Protein AF-A0A7J2JFC3-F1 (afdb_monomer)

Secondary structure (DSSP, 8-state):
---------HHHHHHHHHHPPTT--HHHHHHHHH----GGGGTTSS-HHHHHHHHHHHHHHHHHHHHHHHHHTT-

Mean predicted aligned error: 9.46 Å

Foldseek 3Di:
DDDDDDDDDPVVVVVLVVQDDPPRDSVRSVCVVPDPPPCPVCVVVDDPVRVVVVVVVVVVVVVVVVVVVVVVVVD

pLDDT: mean 91.61, std 8.57, range [60.22, 98.12]

Structure (mmCIF, N/CA/C/O backbone):
data_AF-A0A7J2JFC3-F1
#
_entry.id   AF-A0A7J2JFC3-F1
#
loop_
_ato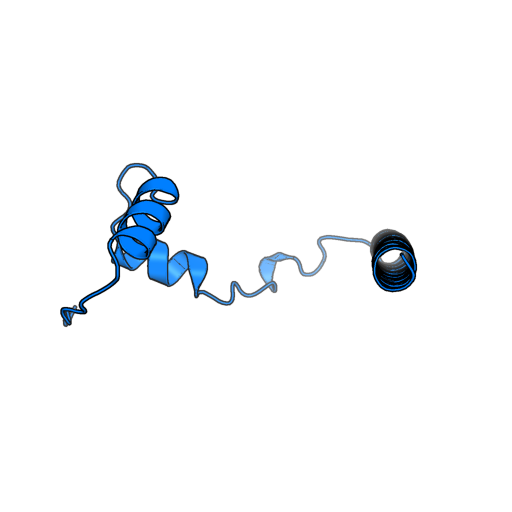m_site.group_PDB
_atom_site.id
_atom_site.type_symbol
_atom_site.label_atom_id
_atom_site.label_alt_id
_atom_site.label_comp_id
_atom_site.label_asym_id
_atom_site.label_entity_id
_atom_site.label_seq_id
_atom_site.pdbx_PDB_ins_code
_atom_site.Cartn_x
_atom_site.Cartn_y
_atom_site.Cartn_z
_atom_site.occupancy
_atom_site.B_iso_or_equiv
_atom_site.auth_seq_id
_atom_site.auth_comp_id
_atom_site.auth_asym_id
_atom_site.auth_atom_id
_atom_site.pdbx_PDB_model_num
ATOM 1 N N . MET A 1 1 ? -11.326 -9.407 19.483 1.00 71.06 1 MET A N 1
ATOM 2 C CA . MET A 1 1 ? -9.872 -9.205 19.288 1.00 71.06 1 MET A CA 1
ATOM 3 C C . MET A 1 1 ? -9.389 -8.165 20.283 1.00 71.06 1 MET A C 1
ATOM 5 O O . MET A 1 1 ? -10.140 -7.226 20.524 1.00 71.06 1 MET A O 1
ATOM 9 N N . PRO A 1 2 ? -8.193 -8.312 20.870 1.00 88.44 2 PRO A N 1
ATOM 10 C CA . PRO A 1 2 ? -7.620 -7.266 21.708 1.00 88.44 2 PRO A CA 1
ATOM 11 C C . PRO A 1 2 ? -7.401 -5.999 20.874 1.00 88.44 2 PRO A C 1
ATOM 13 O O . PRO A 1 2 ? -6.815 -6.055 19.794 1.00 88.44 2 PRO A O 1
ATOM 16 N N . THR A 1 3 ? -7.883 -4.863 21.365 1.00 91.12 3 THR A N 1
ATOM 17 C CA . THR A 1 3 ? -7.708 -3.554 20.728 1.00 91.12 3 THR A CA 1
ATOM 18 C C . THR A 1 3 ? -6.685 -2.738 21.502 1.00 91.12 3 THR A C 1
ATOM 20 O O . THR A 1 3 ? -6.637 -2.792 22.730 1.00 91.12 3 THR A O 1
ATOM 23 N N . ARG A 1 4 ? -5.874 -1.955 20.790 1.00 93.19 4 ARG A N 1
ATOM 24 C CA . ARG A 1 4 ? -4.996 -0.943 21.384 1.00 93.19 4 ARG A CA 1
ATOM 25 C C . ARG A 1 4 ? -5.339 0.414 20.787 1.00 93.19 4 ARG A C 1
ATOM 27 O O . ARG A 1 4 ? -5.568 0.507 19.583 1.00 93.19 4 ARG A O 1
ATOM 34 N N . THR A 1 5 ? -5.349 1.444 21.622 1.00 94.38 5 THR A N 1
ATOM 35 C CA . THR A 1 5 ? -5.537 2.830 21.184 1.00 94.38 5 THR A CA 1
ATOM 36 C C . THR A 1 5 ? -4.179 3.438 20.866 1.00 94.38 5 THR A C 1
ATOM 38 O O . THR A 1 5 ? -3.253 3.332 21.669 1.00 94.38 5 THR A O 1
ATOM 41 N N . ILE A 1 6 ? -4.061 4.071 19.701 1.00 93.50 6 ILE A N 1
ATOM 42 C CA . ILE A 1 6 ? 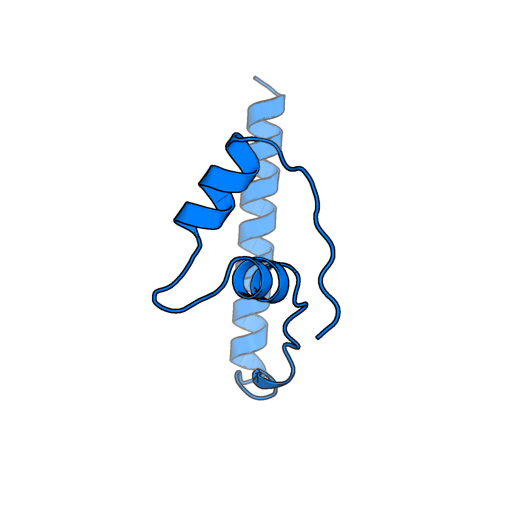-2.881 4.838 19.297 1.00 93.50 6 ILE A CA 1
ATOM 43 C C . ILE A 1 6 ? -3.310 6.259 18.940 1.00 93.50 6 ILE A C 1
ATOM 45 O O . ILE A 1 6 ? -4.367 6.453 18.340 1.00 93.50 6 ILE A O 1
ATOM 49 N N . SER A 1 7 ? -2.484 7.241 19.285 1.00 96.38 7 SER A N 1
ATOM 50 C CA . SER A 1 7 ? -2.653 8.614 18.810 1.00 96.38 7 SER A CA 1
ATOM 51 C C . SER A 1 7 ? -1.917 8.775 17.486 1.00 96.38 7 SER A C 1
ATOM 53 O O . SER A 1 7 ? -0.765 8.364 17.355 1.00 96.38 7 SER A O 1
ATOM 55 N N . ILE A 1 8 ? -2.580 9.375 16.503 1.00 95.94 8 ILE A N 1
ATOM 56 C CA . ILE A 1 8 ? -2.014 9.681 15.186 1.00 95.94 8 ILE A CA 1
ATOM 57 C C . ILE A 1 8 ? -2.210 11.164 14.889 1.00 95.94 8 ILE A C 1
ATOM 59 O O . ILE A 1 8 ? -3.068 11.808 15.490 1.00 95.94 8 ILE A O 1
ATOM 63 N N . SER A 1 9 ? -1.426 11.717 13.964 1.00 98.12 9 SER A N 1
ATOM 64 C CA . SER A 1 9 ? -1.651 13.091 13.518 1.00 98.12 9 SER A CA 1
ATOM 65 C C . SER A 1 9 ? -2.995 13.221 12.794 1.00 98.12 9 SER A C 1
ATOM 67 O O . SER A 1 9 ? -3.460 12.285 12.136 1.00 98.12 9 SER A O 1
ATOM 69 N N . GLU A 1 10 ? -3.582 14.417 12.843 1.00 98.00 10 GLU A N 1
ATOM 70 C CA . GLU A 1 10 ? -4.794 14.751 12.081 1.00 98.00 10 GLU A CA 1
ATOM 71 C C . GLU A 1 10 ? -4.629 14.467 10.584 1.00 98.00 10 GLU A C 1
ATOM 73 O O . GLU A 1 10 ? -5.543 13.995 9.906 1.00 98.00 10 GLU A O 1
ATOM 78 N N . GLU A 1 11 ? -3.431 14.702 10.051 1.00 98.06 11 GLU A N 1
ATOM 79 C CA . GLU A 1 11 ? -3.125 14.387 8.662 1.00 98.06 11 GLU A CA 1
ATOM 80 C C . GLU A 1 11 ? -3.198 12.881 8.380 1.00 98.06 11 GLU A C 1
ATOM 82 O O . GLU A 1 11 ? -3.817 12.475 7.393 1.00 98.06 11 GLU A O 1
ATOM 87 N N . ALA A 1 12 ? -2.618 12.047 9.247 1.00 97.00 12 ALA A N 1
ATOM 88 C CA . ALA A 1 12 ? -2.683 10.597 9.106 1.00 97.00 12 ALA A CA 1
ATOM 89 C C . ALA A 1 12 ? -4.132 10.096 9.189 1.00 97.00 12 ALA A C 1
ATOM 91 O O . ALA A 1 12 ? -4.545 9.286 8.357 1.00 97.00 12 ALA A O 1
ATOM 92 N N . TYR A 1 13 ? -4.928 10.630 10.121 1.00 97.00 13 TYR A N 1
ATOM 93 C CA . TYR A 1 13 ? -6.352 10.312 10.223 1.00 97.00 13 TYR A CA 1
ATOM 94 C C . TYR A 1 13 ? -7.105 10.645 8.928 1.00 97.00 13 TYR A C 1
ATOM 96 O O . TYR A 1 13 ? -7.812 9.790 8.388 1.00 97.00 13 TYR A O 1
ATOM 104 N N . ARG A 1 14 ? -6.918 11.854 8.375 1.00 97.88 14 ARG A N 1
ATOM 105 C CA . ARG A 1 14 ? -7.559 12.263 7.113 1.00 97.88 14 ARG A CA 1
ATOM 106 C C . ARG A 1 14 ? -7.168 11.360 5.946 1.00 97.88 14 ARG A C 1
ATOM 108 O O . ARG A 1 14 ? -8.042 10.964 5.178 1.00 97.88 14 ARG A O 1
ATOM 115 N N . ARG A 1 15 ? -5.886 10.996 5.835 1.00 97.19 15 ARG A N 1
ATOM 116 C CA . ARG A 1 15 ? -5.403 10.066 4.800 1.00 97.19 15 ARG A CA 1
ATOM 117 C C . ARG A 1 15 ? -6.057 8.691 4.936 1.00 97.19 15 ARG A C 1
ATOM 119 O O . ARG A 1 15 ? -6.557 8.159 3.951 1.00 97.19 15 ARG A O 1
ATOM 126 N N . LEU A 1 16 ? -6.121 8.141 6.150 1.00 96.25 16 LEU A N 1
ATOM 127 C CA . LEU A 1 16 ? -6.790 6.861 6.397 1.00 96.25 16 LEU A CA 1
ATOM 128 C C . LEU A 1 16 ? -8.287 6.930 6.080 1.00 96.25 16 LEU A C 1
ATOM 130 O O . LEU A 1 16 ? -8.824 6.003 5.482 1.00 96.25 16 LEU A O 1
ATOM 134 N N . LYS A 1 17 ? -8.954 8.034 6.436 1.00 96.19 17 LYS A N 1
ATOM 135 C CA . LYS A 1 17 ? -10.378 8.250 6.151 1.00 96.19 17 LYS A CA 1
ATOM 136 C C . LYS A 1 17 ? -10.656 8.320 4.649 1.00 96.19 17 LYS A C 1
ATOM 138 O O . LYS A 1 17 ? -11.642 7.749 4.207 1.00 96.19 17 LYS A O 1
ATOM 143 N N . ALA A 1 18 ? -9.787 8.969 3.875 1.00 96.94 18 ALA A N 1
ATOM 144 C CA . ALA A 1 18 ? -9.912 9.043 2.419 1.00 96.94 18 ALA A CA 1
ATOM 145 C C . ALA A 1 18 ? -9.694 7.685 1.725 1.00 96.94 18 ALA A C 1
ATOM 147 O O . ALA A 1 18 ? -10.283 7.423 0.683 1.00 96.94 18 ALA A O 1
ATOM 148 N N . LEU A 1 19 ? -8.860 6.815 2.302 1.00 95.50 19 LEU A N 1
ATOM 149 C CA . LEU A 1 19 ? -8.561 5.481 1.763 1.00 95.50 19 LEU A CA 1
ATOM 150 C C . LEU A 1 19 ? -9.557 4.397 2.195 1.00 95.50 19 LEU A C 1
ATOM 152 O O . LEU A 1 19 ? -9.443 3.255 1.738 1.00 95.50 19 LEU A O 1
ATOM 156 N N . LYS A 1 20 ? -10.479 4.727 3.100 1.00 97.25 20 LYS A N 1
ATOM 157 C CA . LYS A 1 20 ? -11.447 3.808 3.692 1.00 97.25 20 LYS A CA 1
ATOM 158 C C . LYS A 1 20 ? -12.556 3.482 2.695 1.00 97.25 20 LYS A C 1
ATOM 160 O O . LYS A 1 20 ? -13.209 4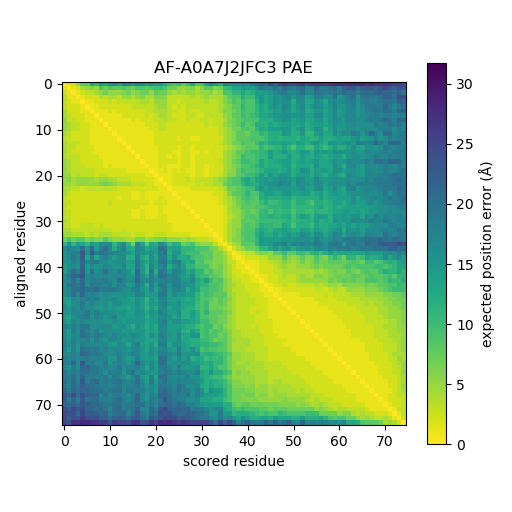.386 2.179 1.00 97.25 20 LYS A O 1
ATOM 165 N N . ARG A 1 21 ? -12.784 2.193 2.452 1.00 96.12 21 ARG A N 1
ATOM 166 C CA . ARG A 1 21 ? -13.904 1.700 1.638 1.00 96.12 21 ARG A CA 1
ATOM 167 C C . ARG A 1 21 ? -15.193 1.639 2.462 1.00 96.12 21 ARG A C 1
ATOM 169 O O . ARG A 1 21 ? -15.157 1.665 3.694 1.00 96.12 21 ARG A O 1
ATOM 176 N N . GLU A 1 22 ? -16.336 1.561 1.787 1.00 94.44 22 GLU A N 1
ATOM 177 C CA . GLU A 1 22 ? -17.633 1.401 2.449 1.00 94.44 22 GLU A CA 1
ATOM 178 C C . GLU A 1 22 ? -17.644 0.134 3.322 1.00 94.44 22 GLU A C 1
ATOM 180 O O . GLU A 1 22 ? -17.172 -0.921 2.905 1.00 94.44 22 GLU A O 1
ATOM 185 N N . GLY A 1 23 ? -18.108 0.262 4.568 1.00 93.56 23 GLY A N 1
ATOM 186 C CA . GLY A 1 23 ? -18.137 -0.835 5.545 1.00 93.56 23 GLY A CA 1
ATOM 187 C C . GLY A 1 23 ? -16.782 -1.249 6.147 1.00 93.56 23 GLY A C 1
ATOM 188 O O . GLY A 1 23 ? -16.762 -2.020 7.100 1.00 93.56 23 GLY A O 1
ATOM 189 N N . GLU A 1 24 ? -15.653 -0.729 5.657 1.00 94.94 24 GLU A N 1
ATOM 190 C CA . GLU A 1 24 ? -14.311 -1.046 6.173 1.00 94.94 24 GLU A CA 1
ATOM 191 C C . GLU A 1 24 ? -14.088 -0.382 7.547 1.00 94.94 24 GLU A C 1
ATOM 193 O O . GLU A 1 24 ? -14.573 0.724 7.766 1.00 94.94 24 GLU A O 1
ATOM 198 N N . SER A 1 25 ? -13.347 -0.973 8.494 1.00 95.69 25 SER A N 1
ATOM 199 C CA . SER A 1 25 ? -12.895 -0.301 9.732 1.00 95.69 25 SER A CA 1
ATOM 200 C C . SER A 1 25 ? -11.542 0.409 9.533 1.00 95.69 25 SER A C 1
ATOM 202 O O . SER A 1 25 ? -10.880 0.237 8.517 1.00 95.69 25 SER A O 1
ATOM 204 N N . PHE A 1 26 ? -11.106 1.271 10.462 1.00 95.06 26 PHE A N 1
ATOM 205 C CA . PHE A 1 26 ? -9.754 1.859 10.352 1.00 95.06 26 PHE A CA 1
ATOM 206 C C . PHE A 1 26 ? -8.657 0.801 10.511 1.00 95.06 26 PHE A C 1
ATOM 208 O O . PHE A 1 26 ? -7.624 0.885 9.850 1.00 95.06 26 PHE A O 1
ATOM 215 N N . SER A 1 27 ? -8.899 -0.209 11.347 1.00 93.69 27 SER A N 1
ATOM 216 C CA . SER A 1 27 ? -8.007 -1.356 11.487 1.00 93.69 27 SER A CA 1
ATOM 217 C C . SER A 1 27 ? -7.890 -2.133 10.176 1.00 93.69 27 SER A C 1
ATOM 219 O O . SER A 1 27 ? -6.779 -2.490 9.801 1.00 93.69 27 SER A O 1
ATOM 221 N N . ASP A 1 28 ? -8.987 -2.305 9.434 1.00 94.44 28 ASP A N 1
ATOM 222 C CA . ASP A 1 28 ? -8.971 -2.993 8.136 1.00 94.44 28 ASP A CA 1
ATOM 223 C C . ASP A 1 28 ? -8.180 -2.211 7.084 1.00 94.44 28 ASP A C 1
ATOM 225 O O . ASP A 1 28 ?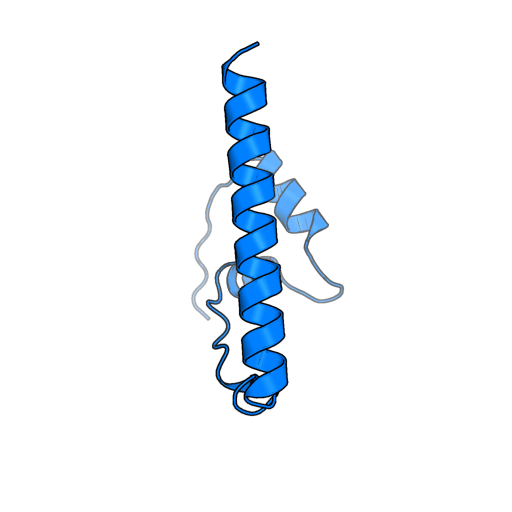 -7.366 -2.800 6.378 1.00 94.44 28 ASP A O 1
ATOM 229 N N . VAL A 1 29 ? -8.323 -0.879 7.038 1.00 95.44 29 VAL A N 1
ATOM 230 C CA . VAL A 1 29 ? -7.505 -0.025 6.157 1.00 95.44 29 VAL A CA 1
ATOM 231 C C . VAL A 1 29 ? -6.019 -0.210 6.466 1.00 95.44 29 VAL A C 1
ATOM 233 O O . VAL A 1 29 ? -5.217 -0.419 5.556 1.00 95.44 29 VAL A O 1
ATOM 236 N N . ILE A 1 30 ? -5.641 -0.152 7.747 1.00 93.12 30 ILE A N 1
ATOM 237 C CA . ILE A 1 30 ? -4.247 -0.318 8.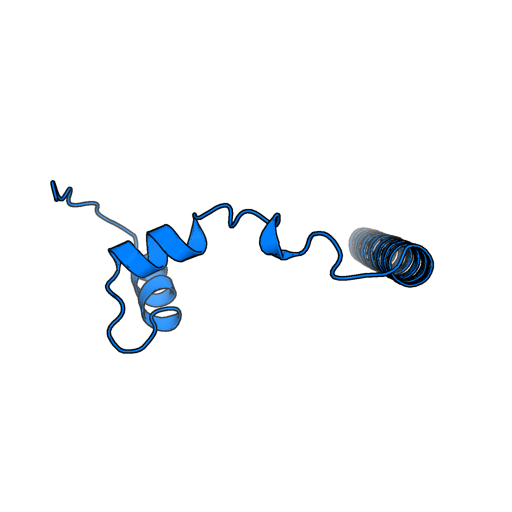177 1.00 93.12 30 ILE A CA 1
ATOM 238 C C . ILE A 1 30 ? -3.740 -1.705 7.783 1.00 93.12 30 ILE A C 1
ATOM 240 O O . ILE A 1 30 ? -2.669 -1.812 7.187 1.00 93.12 30 ILE A O 1
ATOM 244 N N . LEU A 1 31 ? -4.508 -2.760 8.054 1.00 91.94 31 LEU A N 1
ATOM 245 C CA . LEU A 1 31 ? -4.129 -4.127 7.707 1.00 91.94 31 LEU A CA 1
ATOM 246 C C . LEU A 1 31 ? -4.030 -4.319 6.195 1.00 91.94 31 LEU A C 1
ATOM 248 O O . LEU A 1 31 ? -3.076 -4.929 5.738 1.00 91.94 31 LEU A O 1
ATOM 252 N N . ARG A 1 32 ? -4.934 -3.750 5.396 1.00 91.00 32 ARG A N 1
ATOM 253 C CA . ARG A 1 32 ? -4.884 -3.822 3.930 1.00 91.00 32 ARG A CA 1
ATOM 254 C C . ARG A 1 32 ? -3.669 -3.103 3.352 1.00 91.00 32 ARG A C 1
ATOM 256 O O . ARG A 1 32 ? -3.063 -3.608 2.415 1.00 91.00 32 ARG A O 1
ATOM 263 N N . LEU A 1 33 ? -3.324 -1.930 3.880 1.00 91.00 33 LEU A N 1
ATOM 264 C CA . LEU A 1 33 ? -2.189 -1.139 3.392 1.00 91.00 33 LEU A CA 1
ATOM 265 C C . LEU A 1 33 ? -0.837 -1.694 3.854 1.00 91.00 33 LEU A C 1
ATOM 267 O O . LEU A 1 33 ? 0.161 -1.522 3.161 1.00 91.00 33 LEU A O 1
ATOM 271 N N . THR A 1 34 ? -0.794 -2.335 5.023 1.00 89.12 34 THR A N 1
ATOM 272 C CA . THR A 1 34 ? 0.435 -2.924 5.587 1.00 89.12 34 THR A CA 1
ATOM 273 C C . THR A 1 34 ? 0.584 -4.411 5.281 1.00 89.12 34 THR A C 1
ATOM 275 O O . THR A 1 34 ? 1.676 -4.964 5.417 1.00 89.12 34 THR A O 1
ATOM 278 N N . SER A 1 35 ? -0.491 -5.053 4.825 1.00 82.50 35 SER A N 1
ATOM 279 C CA . SER A 1 35 ? -0.479 -6.390 4.255 1.00 82.50 35 SER A CA 1
ATOM 280 C C . SER A 1 35 ? 0.526 -6.416 3.112 1.00 82.50 35 SER A C 1
ATOM 282 O 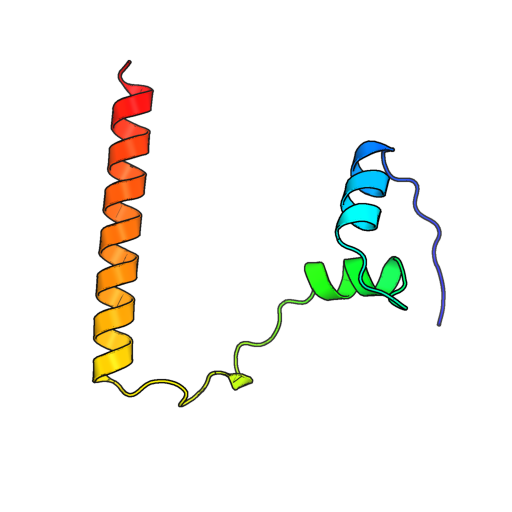O . SER A 1 35 ? 0.316 -5.832 2.045 1.00 82.50 35 SER A O 1
ATOM 284 N N . ARG A 1 36 ? 1.628 -7.143 3.319 1.00 68.06 36 ARG A N 1
ATOM 285 C CA . ARG A 1 36 ? 2.383 -7.697 2.200 1.00 68.06 36 ARG A CA 1
ATOM 286 C C . ARG A 1 36 ? 1.478 -8.745 1.574 1.00 68.06 36 ARG A C 1
ATOM 288 O O . ARG A 1 36 ? 1.505 -9.908 1.969 1.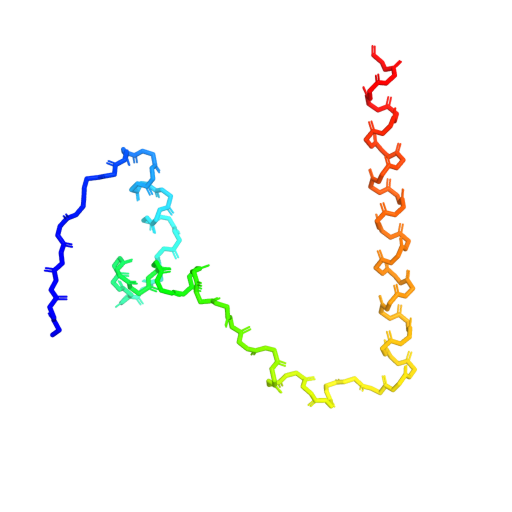00 68.06 36 ARG A O 1
ATOM 295 N N . SER A 1 37 ? 0.624 -8.303 0.656 1.00 64.00 37 SER A N 1
ATOM 296 C CA . SER A 1 37 ? -0.207 -9.212 -0.118 1.00 64.00 37 SER A CA 1
ATOM 297 C C . SER A 1 37 ? 0.737 -10.167 -0.821 1.00 64.00 37 SER A C 1
ATOM 299 O O . SER A 1 37 ? 1.617 -9.755 -1.578 1.00 64.00 37 SER A O 1
ATOM 301 N N . SER A 1 38 ? 0.601 -11.445 -0.498 1.00 67.06 38 SER A N 1
ATOM 302 C CA . SER A 1 38 ? 1.340 -12.465 -1.200 1.00 67.06 38 SER A CA 1
ATOM 303 C C . SER A 1 38 ? 0.965 -12.401 -2.684 1.00 67.06 38 SER A C 1
ATOM 305 O O . SER A 1 38 ? -0.207 -12.510 -3.053 1.00 67.06 38 SER A O 1
ATOM 307 N N . LEU A 1 39 ? 1.972 -12.240 -3.540 1.00 77.50 39 LEU A N 1
ATOM 308 C CA . LEU A 1 39 ? 1.803 -12.291 -4.991 1.00 77.50 39 LEU A CA 1
ATOM 309 C C . LEU A 1 39 ? 1.643 -13.733 -5.502 1.00 77.50 39 LEU A C 1
ATOM 311 O O . LEU A 1 39 ? 1.604 -13.939 -6.707 1.00 77.50 39 LEU A O 1
ATOM 315 N N . TRP A 1 40 ? 1.513 -14.732 -4.615 1.00 78.12 40 TRP A N 1
ATOM 316 C CA . TRP A 1 40 ? 1.335 -16.135 -5.008 1.00 78.12 40 TRP A CA 1
ATOM 317 C C . TRP A 1 40 ? 0.109 -16.341 -5.909 1.00 78.12 40 TRP A C 1
ATOM 319 O O . TRP A 1 40 ? 0.139 -17.201 -6.780 1.00 78.12 40 TRP A O 1
ATOM 329 N N . HIS A 1 41 ? -0.936 -15.520 -5.766 1.00 76.50 41 HIS A N 1
ATOM 330 C CA . HIS A 1 41 ? -2.114 -15.558 -6.643 1.00 76.50 41 HIS A CA 1
ATOM 331 C C . HIS A 1 41 ? -1.831 -15.145 -8.102 1.00 76.50 41 HIS A C 1
ATOM 333 O O . HIS A 1 41 ? -2.683 -15.351 -8.958 1.00 76.50 41 HIS A O 1
ATOM 339 N N . LEU A 1 42 ? -0.665 -14.554 -8.386 1.00 81.56 42 LEU A N 1
ATOM 340 C CA . LEU A 1 42 ? -0.229 -14.168 -9.731 1.00 81.56 42 LEU A CA 1
ATOM 341 C C . LEU A 1 42 ? 0.661 -15.229 -10.396 1.00 81.56 42 LEU A C 1
ATOM 343 O O . LEU A 1 42 ? 1.087 -15.038 -11.534 1.00 81.56 42 LEU A O 1
ATOM 347 N N . VAL A 1 43 ? 0.974 -16.337 -9.712 1.00 85.44 43 VAL A N 1
ATOM 348 C CA . VAL A 1 43 ? 1.762 -17.419 -10.317 1.00 85.44 43 VAL A CA 1
ATOM 349 C C . VAL A 1 43 ? 1.004 -17.995 -11.510 1.00 85.44 43 VAL A C 1
ATOM 351 O O . VAL A 1 43 ? -0.156 -18.379 -11.391 1.00 85.44 43 VAL A O 1
ATOM 354 N N . GLY A 1 44 ? 1.674 -18.047 -12.662 1.00 88.38 44 GLY A N 1
ATOM 355 C CA . GLY A 1 44 ? 1.086 -18.519 -13.918 1.00 88.38 44 GLY A CA 1
ATOM 356 C C . GLY A 1 44 ? 0.177 -17.505 -14.617 1.00 88.38 44 GLY A C 1
ATOM 357 O O . GLY A 1 44 ? -0.444 -17.854 -15.614 1.00 88.38 44 GLY A O 1
ATOM 358 N N . ALA A 1 45 ? 0.098 -16.259 -14.134 1.00 91.19 45 ALA A N 1
ATOM 359 C CA . ALA A 1 45 ? -0.702 -15.215 -14.776 1.00 91.19 45 ALA A CA 1
ATOM 360 C C . ALA A 1 45 ? -0.124 -14.733 -16.120 1.00 91.19 45 ALA A C 1
ATOM 362 O O . ALA A 1 45 ? -0.846 -14.102 -16.886 1.00 91.19 45 ALA A O 1
ATOM 363 N N . LEU A 1 46 ? 1.157 -14.999 -16.391 1.00 93.56 46 LEU A N 1
ATOM 364 C CA . LEU A 1 46 ? 1.856 -14.608 -17.615 1.00 93.56 46 LEU A CA 1
ATOM 365 C C . LEU A 1 46 ? 2.623 -15.805 -18.181 1.00 93.56 46 LEU A C 1
ATOM 367 O O . LEU A 1 46 ? 3.224 -16.574 -17.425 1.00 93.56 46 LEU A O 1
ATOM 371 N N . SER A 1 47 ? 2.638 -15.923 -19.507 1.00 94.94 47 SER A N 1
ATOM 372 C CA . SER A 1 47 ? 3.612 -16.752 -20.222 1.00 94.94 47 SER A CA 1
ATOM 373 C C . SER A 1 47 ? 5.033 -16.193 -20.068 1.00 94.94 47 SER A C 1
ATOM 375 O O . SER A 1 47 ? 5.226 -15.029 -19.713 1.00 94.94 47 SER A O 1
ATOM 377 N N . GLU A 1 48 ? 6.044 -17.010 -20.364 1.00 93.19 48 GLU A N 1
ATOM 378 C CA . GLU A 1 48 ? 7.456 -16.601 -20.295 1.00 93.19 48 GLU A CA 1
ATOM 379 C C . GLU A 1 48 ? 7.757 -15.405 -21.217 1.00 93.19 48 GLU A C 1
ATOM 381 O O . GLU A 1 48 ? 8.451 -14.467 -20.834 1.00 93.19 48 GLU A O 1
ATOM 386 N N . GLU A 1 49 ? 7.140 -15.375 -22.399 1.00 96.38 49 GLU A N 1
ATOM 387 C CA . GLU A 1 49 ? 7.268 -14.274 -23.357 1.00 96.38 49 GLU A CA 1
ATOM 388 C C . GLU A 1 49 ? 6.604 -12.983 -22.859 1.00 96.38 49 GLU A C 1
ATOM 390 O O . 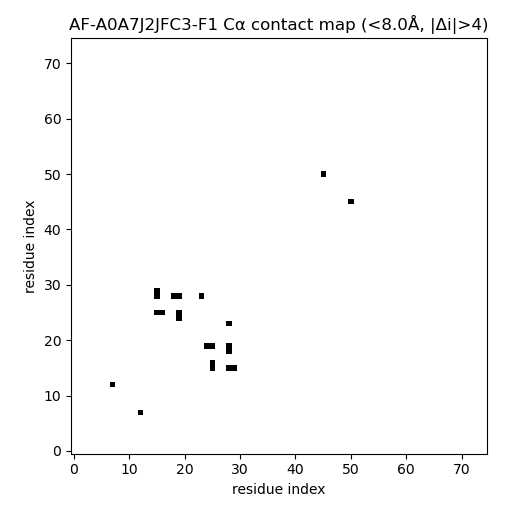GLU A 1 49 ? 7.139 -11.887 -23.036 1.00 96.38 49 GLU A O 1
ATOM 395 N N . GLU A 1 50 ? 5.425 -13.085 -22.239 1.00 96.31 50 GLU A N 1
ATOM 396 C CA . GLU A 1 50 ? 4.744 -11.938 -21.632 1.00 96.31 50 GLU A CA 1
ATOM 397 C C . GLU A 1 50 ? 5.511 -11.399 -20.425 1.00 96.31 50 GLU A C 1
ATOM 399 O O . GLU A 1 50 ? 5.611 -10.182 -20.261 1.00 96.31 50 GLU A O 1
ATOM 404 N N . ALA A 1 51 ? 6.086 -12.291 -19.615 1.00 94.62 51 ALA A N 1
ATOM 405 C CA . ALA A 1 51 ? 6.941 -11.925 -18.498 1.00 94.62 51 ALA A CA 1
ATOM 406 C C . ALA A 1 51 ? 8.193 -11.180 -18.985 1.00 94.62 51 ALA A C 1
ATOM 408 O O . ALA A 1 51 ? 8.477 -10.093 -18.483 1.00 94.62 51 ALA A O 1
ATOM 409 N N . ALA A 1 52 ? 8.871 -11.684 -20.021 1.00 96.19 52 ALA A N 1
ATOM 410 C CA . ALA A 1 52 ? 10.042 -11.030 -20.605 1.00 96.19 52 ALA A CA 1
ATOM 411 C C . ALA A 1 52 ? 9.720 -9.618 -21.133 1.00 96.19 52 ALA A C 1
ATOM 413 O O . ALA A 1 52 ? 10.435 -8.660 -20.833 1.00 96.19 52 ALA A O 1
ATOM 414 N N . ARG A 1 53 ? 8.598 -9.452 -21.850 1.00 97.50 53 ARG A N 1
ATOM 415 C CA . ARG A 1 53 ? 8.147 -8.128 -22.322 1.00 97.50 53 ARG A CA 1
ATOM 416 C C . ARG A 1 53 ? 7.838 -7.172 -21.171 1.00 97.50 53 ARG A C 1
ATOM 418 O O . ARG A 1 53 ? 8.141 -5.981 -21.250 1.00 97.50 53 ARG A O 1
ATOM 425 N N . LEU A 1 54 ? 7.218 -7.675 -20.103 1.00 95.69 54 LEU A N 1
ATOM 426 C CA . LEU A 1 54 ? 6.927 -6.873 -18.918 1.00 95.69 54 LEU A CA 1
ATOM 427 C C . LEU A 1 54 ? 8.217 -6.432 -18.213 1.00 95.69 54 LEU A C 1
ATOM 429 O O . LEU A 1 54 ? 8.326 -5.270 -17.816 1.00 95.69 54 LEU A O 1
ATOM 433 N N . GLU A 1 55 ? 9.197 -7.325 -18.078 1.00 96.62 55 GLU A N 1
ATOM 434 C CA . GLU A 1 55 ? 10.502 -7.008 -17.494 1.00 96.62 55 GLU A CA 1
ATOM 435 C C . GLU A 1 55 ? 11.235 -5.919 -18.284 1.00 96.62 55 GLU A C 1
ATOM 437 O O . GLU A 1 55 ? 11.724 -4.955 -17.684 1.00 96.62 55 GLU A O 1
ATOM 442 N N . GLU A 1 56 ? 11.239 -6.009 -19.616 1.00 97.75 56 GLU A N 1
ATOM 443 C CA . GLU A 1 56 ? 11.834 -4.998 -20.494 1.00 97.75 56 GLU A CA 1
ATOM 444 C C . GLU A 1 56 ? 11.153 -3.630 -20.319 1.00 97.75 56 GLU A C 1
ATOM 446 O O . GLU A 1 56 ? 11.815 -2.619 -20.062 1.00 97.75 56 GLU A O 1
ATOM 451 N N . ALA A 1 57 ? 9.817 -3.596 -20.328 1.00 97.69 57 ALA A N 1
ATOM 452 C CA . ALA A 1 57 ? 9.056 -2.365 -20.122 1.00 97.69 57 ALA A CA 1
ATOM 453 C C . ALA A 1 57 ? 9.302 -1.735 -18.736 1.00 97.69 57 ALA A C 1
ATOM 455 O O . ALA A 1 57 ? 9.354 -0.504 -18.596 1.00 97.69 57 ALA A O 1
ATOM 456 N N . ILE A 1 58 ? 9.462 -2.556 -17.691 1.00 97.50 58 ILE A N 1
ATOM 457 C CA . ILE A 1 58 ? 9.811 -2.087 -16.343 1.00 97.50 58 ILE A CA 1
ATOM 458 C C . ILE A 1 58 ? 11.225 -1.495 -16.332 1.00 97.50 58 ILE A C 1
ATOM 460 O O . ILE A 1 58 ? 11.425 -0.416 -15.762 1.00 97.50 58 ILE A O 1
ATOM 464 N N . ALA A 1 59 ? 12.196 -2.172 -16.948 1.00 97.38 59 ALA A N 1
ATOM 465 C CA . ALA A 1 59 ? 13.581 -1.713 -17.016 1.00 97.38 59 ALA A CA 1
ATOM 466 C C . ALA A 1 59 ? 13.688 -0.363 -17.740 1.00 97.38 59 ALA A C 1
ATOM 468 O O . ALA A 1 59 ? 14.271 0.585 -17.205 1.00 97.38 59 ALA A O 1
ATOM 469 N N . GLU A 1 60 ? 13.034 -0.230 -18.895 1.00 97.62 60 GLU A N 1
ATOM 470 C CA . GLU A 1 60 ? 12.984 1.028 -19.635 1.00 97.62 60 GLU A CA 1
ATOM 471 C C . GLU A 1 60 ? 12.386 2.174 -18.816 1.00 97.62 60 GLU A C 1
ATOM 473 O O . GLU A 1 60 ? 12.916 3.289 -18.813 1.00 97.62 60 GLU A O 1
ATOM 478 N N . ASN A 1 61 ? 11.270 1.926 -18.125 1.00 97.31 61 ASN A N 1
ATOM 479 C CA . ASN A 1 61 ? 10.623 2.950 -17.309 1.00 97.31 61 ASN A CA 1
ATOM 480 C C . ASN A 1 61 ? 11.510 3.401 -16.148 1.00 97.31 61 ASN A C 1
ATOM 482 O O . ASN A 1 61 ? 11.577 4.598 -15.860 1.00 97.31 61 ASN A O 1
ATOM 486 N N . ARG A 1 62 ? 12.230 2.474 -15.507 1.00 96.31 62 ARG A N 1
ATOM 487 C CA . ARG A 1 62 ? 13.185 2.806 -14.439 1.00 96.31 62 ARG A CA 1
ATOM 488 C C . ARG A 1 62 ? 14.332 3.664 -14.959 1.00 96.31 62 ARG A C 1
ATOM 490 O O . ARG A 1 62 ? 14.660 4.669 -14.331 1.00 96.31 62 ARG A O 1
ATOM 497 N N . GLU A 1 63 ? 14.883 3.332 -16.122 1.00 97.25 63 GLU A N 1
ATOM 498 C CA . GLU A 1 63 ? 15.928 4.138 -16.758 1.00 97.25 63 GLU A CA 1
ATOM 499 C C . GLU A 1 63 ? 15.425 5.534 -17.141 1.00 97.25 63 GLU A C 1
ATOM 501 O O . GLU A 1 63 ? 16.083 6.539 -16.860 1.00 97.25 63 GLU A O 1
ATOM 506 N N . LYS A 1 64 ? 14.219 5.636 -17.714 1.00 96.88 64 LYS A N 1
ATOM 507 C CA . LYS A 1 64 ? 13.583 6.928 -18.022 1.00 96.88 64 LYS A CA 1
ATOM 508 C C . LYS A 1 64 ? 13.387 7.765 -16.752 1.00 96.88 64 LYS A C 1
ATOM 510 O O . LYS A 1 64 ? 13.741 8.946 -16.745 1.00 96.88 64 LYS A O 1
ATOM 515 N N . ALA A 1 65 ? 12.892 7.160 -15.670 1.00 95.81 65 ALA A N 1
ATOM 516 C CA . ALA A 1 65 ? 12.698 7.829 -14.385 1.00 95.81 65 ALA A CA 1
ATOM 517 C C . ALA A 1 65 ? 14.026 8.306 -13.771 1.00 95.81 65 ALA A C 1
ATOM 519 O O . ALA A 1 65 ? 14.124 9.457 -13.339 1.00 95.81 65 ALA A O 1
ATOM 520 N N . LYS A 1 66 ? 15.067 7.464 -13.797 1.00 96.50 66 LYS A N 1
ATOM 521 C CA . LYS A 1 66 ? 16.415 7.810 -13.325 1.00 96.50 66 LYS A CA 1
ATOM 522 C C . LYS A 1 66 ? 16.994 8.992 -14.102 1.00 96.50 66 LYS A C 1
ATOM 524 O O . LYS A 1 66 ? 17.400 9.982 -13.499 1.00 96.50 66 LYS A O 1
ATOM 529 N N . ARG A 1 67 ? 16.937 8.952 -15.437 1.00 96.00 67 ARG A N 1
ATOM 530 C CA . ARG A 1 67 ? 17.392 10.058 -16.296 1.00 96.00 67 ARG A CA 1
ATOM 531 C C . ARG A 1 67 ? 16.617 11.350 -16.035 1.00 96.00 67 ARG A C 1
ATOM 533 O O . ARG A 1 67 ? 17.194 12.430 -16.123 1.00 96.00 67 ARG A O 1
ATOM 540 N N . ALA A 1 68 ? 15.316 11.274 -15.749 1.00 94.38 68 ALA A N 1
ATOM 541 C CA . ALA A 1 68 ? 14.513 12.451 -15.420 1.00 94.38 68 ALA A CA 1
ATOM 542 C C . ALA A 1 68 ? 14.934 13.079 -14.079 1.00 94.38 68 ALA A C 1
ATOM 544 O O . ALA A 1 68 ? 15.042 14.302 -13.985 1.00 94.38 68 ALA A O 1
ATOM 545 N N . LEU A 1 69 ? 15.220 12.252 -13.069 1.00 95.19 69 LEU A N 1
ATOM 546 C CA . LEU A 1 69 ? 15.769 12.689 -11.781 1.00 95.19 69 LEU A CA 1
ATOM 547 C C . LEU A 1 69 ? 17.147 13.344 -11.939 1.0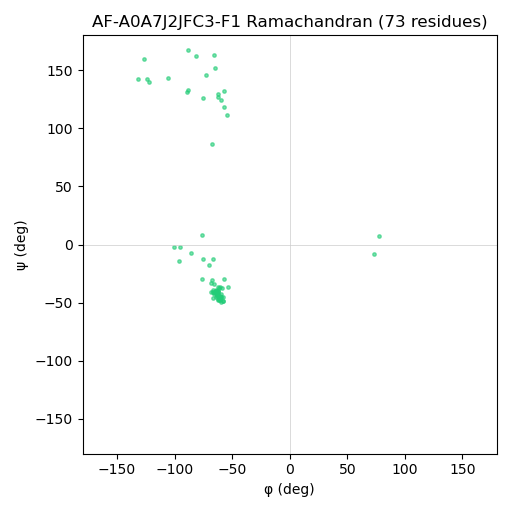0 95.19 69 LEU A C 1
ATOM 549 O O . LEU A 1 69 ? 17.351 14.450 -11.446 1.00 95.19 69 LEU A O 1
ATOM 553 N N . GLU A 1 70 ? 18.061 12.720 -12.684 1.00 94.38 70 GLU A N 1
ATOM 554 C CA . GLU A 1 70 ? 19.401 13.269 -12.943 1.00 94.38 70 GLU A CA 1
ATOM 555 C C . GLU A 1 70 ? 19.357 14.614 -13.678 1.00 94.38 70 GLU A C 1
ATOM 557 O O . GLU A 1 70 ? 20.148 15.506 -13.379 1.00 94.38 70 GLU A O 1
ATOM 562 N N . ARG A 1 71 ? 18.422 14.793 -14.623 1.00 93.06 71 ARG A N 1
ATOM 563 C CA . ARG A 1 71 ? 18.221 16.085 -15.300 1.00 93.06 71 ARG A CA 1
ATOM 564 C C . ARG A 1 71 ? 17.736 17.169 -14.343 1.00 93.06 71 ARG A C 1
ATOM 566 O O . ARG A 1 71 ? 18.199 18.297 -14.447 1.00 93.06 71 ARG A O 1
ATOM 573 N N . ARG A 1 72 ? 16.822 16.833 -13.427 1.00 91.62 72 ARG A N 1
ATOM 574 C CA . ARG A 1 72 ? 16.305 17.772 -12.419 1.00 91.62 72 ARG A CA 1
ATOM 575 C C . ARG A 1 72 ? 17.358 18.166 -11.388 1.00 91.62 72 ARG A C 1
ATOM 577 O O . ARG A 1 72 ? 17.328 19.290 -10.926 1.00 91.62 72 ARG A O 1
ATOM 584 N N . ALA A 1 73 ? 18.279 17.267 -11.049 1.00 86.44 73 ALA A N 1
ATOM 585 C CA . ALA A 1 73 ? 19.354 17.544 -10.096 1.00 86.44 73 ALA A CA 1
ATOM 586 C C . ALA A 1 73 ? 20.493 18.416 -10.667 1.00 86.44 73 ALA A C 1
ATOM 588 O O . ALA A 1 73 ? 21.348 18.863 -9.910 1.00 86.44 73 ALA A O 1
ATOM 589 N N . LYS A 1 74 ? 20.540 18.612 -11.993 1.00 77.12 74 LYS A N 1
ATOM 590 C CA . LYS A 1 74 ? 21.546 19.432 -12.695 1.00 77.12 74 LYS A CA 1
ATOM 591 C C . LYS A 1 74 ? 21.047 20.838 -13.074 1.00 77.12 74 LYS A C 1
ATOM 593 O O . LYS A 1 74 ? 21.816 21.581 -13.680 1.00 77.12 74 LYS A O 1
ATOM 598 N N . GLN A 1 75 ? 19.785 21.164 -12.787 1.00 60.22 75 GLN A N 1
ATOM 599 C CA . GLN A 1 75 ? 19.212 22.516 -12.897 1.00 60.22 75 GLN A CA 1
ATOM 600 C C . GLN A 1 75 ? 19.264 23.198 -11.535 1.00 60.22 75 GLN A C 1
ATOM 602 O O . GLN A 1 75 ? 19.466 24.429 -11.528 1.00 60.22 75 GLN A O 1
#

Nearest PDB structures (foldseek):
  5zkt-assembly1_A  TM=6.226E-01  e=7.422E+00  Oryza sativa Japonica Group

Sequence (75 aa):
MPTRTISISEEAYRRLKALKREGESFSDVILRLTSRSSLWHLVGALSEEEAARLEEAIAENREKAKRALERRAKQ

Solvent-accessible surface area (backbone atoms only — not comparable to full-atom values): 4798 Å² total; per-residue (Å²): 129,95,81,81,91,80,90,74,56,72,67,56,51,52,54,54,59,72,68,47,56,91,94,55,52,74,67,51,46,50,48,61,73,67,48,79,70,73,65,70,87,54,67,81,73,57,54,74,69,56,45,51,54,49,51,51,55,51,52,53,50,51,52,53,51,50,54,53,50,56,55,60,75,75,110

Radius of gyration: 19.69 Å; Cα contacts (8 Å, |Δi|>4): 11; chains: 1; bounding box: 40×41×45 Å